Protein AF-A0A6A3T7S4-F1 (afdb_monomer)

Secondary structure (DSSP, 8-state):
-HHHHHHHHHHHHHTTS--SS-SS-HHHHHHSS----TT---TT-EEEEEPPGGGPPTT--SEEEEEEEEEETTTTEEEEEETTT--EEEES-EEE-PPPP----

Foldseek 3Di:
DLVVLVVVQVVVVQQQDDDPVDPDGVCCVVVVDHDDCVPDDDAQFKWWFADDPVPDDPPDDRTFIWTWRHADPPDQWTFTQGPPPRDTDTGNDIDTDDDDPPPDD

InterPro domains:
  IPR036397 Ribonuclease H superfamily [G3DSA:3.30.420.10] (1-46)
  IPR039537 Retrotransposon Ty1/copia-like [PTHR42648] (2-85)
  IPR057670 Retroviral polymerase, SH3-like domain [PF25597] (47-95)

Radius of gyration: 16.34 Å; Cα contacts (8 Å, |Δi|>4): 151; chains: 1; bounding box: 36×41×53 Å

Structure (mmCIF, N/CA/C/O backbone):
data_AF-A0A6A3T7S4-F1
#
_entry.id   AF-A0A6A3T7S4-F1
#
loop_
_atom_site.group_PDB
_atom_site.id
_atom_site.type_symbol
_atom_site.label_atom_id
_atom_site.label_alt_id
_atom_site.label_comp_id
_atom_site.label_asym_id
_atom_site.label_entity_id
_atom_site.label_seq_id
_atom_site.pdbx_PDB_ins_code
_atom_site.Cartn_x
_atom_site.Cartn_y
_atom_site.Cartn_z
_atom_site.occupancy
_atom_site.B_iso_or_equiv
_atom_site.auth_seq_id
_atom_site.auth_comp_id
_atom_site.auth_asym_id
_atom_site.auth_atom_id
_atom_site.pdbx_PDB_model_num
ATOM 1 N N . MET A 1 1 ? -12.054 11.407 -1.752 1.00 66.94 1 MET A N 1
ATOM 2 C CA . MET A 1 1 ? -12.415 10.865 -3.083 1.00 66.94 1 MET A CA 1
ATOM 3 C C . MET A 1 1 ? -11.658 9.564 -3.314 1.00 66.94 1 MET A C 1
ATOM 5 O O . MET A 1 1 ? -10.454 9.555 -3.113 1.00 66.94 1 MET A O 1
ATOM 9 N N . TRP A 1 2 ? -12.331 8.474 -3.692 1.00 81.69 2 TRP A N 1
ATOM 10 C CA . TRP A 1 2 ? -11.682 7.161 -3.875 1.00 81.69 2 TRP A CA 1
ATOM 11 C C . TRP A 1 2 ? -10.875 7.049 -5.174 1.00 81.69 2 TRP A C 1
ATOM 13 O O . TRP A 1 2 ? -9.911 6.295 -5.233 1.00 81.69 2 TRP A O 1
ATOM 23 N N . TRP A 1 3 ? -11.239 7.831 -6.191 1.00 89.44 3 TRP A N 1
ATOM 24 C CA . TRP A 1 3 ? -10.578 7.828 -7.495 1.00 89.44 3 TRP A CA 1
ATOM 25 C C . TRP A 1 3 ? -9.105 8.225 -7.428 1.00 89.44 3 TRP A C 1
ATOM 27 O O . TRP A 1 3 ? -8.273 7.535 -8.001 1.00 89.44 3 TRP A O 1
ATOM 37 N N . ALA A 1 4 ? -8.766 9.275 -6.675 1.00 90.69 4 ALA A N 1
ATOM 38 C CA . ALA A 1 4 ? -7.376 9.697 -6.509 1.00 90.69 4 ALA A CA 1
ATOM 39 C C . ALA A 1 4 ? -6.504 8.581 -5.900 1.00 90.69 4 ALA A C 1
ATOM 41 O O . ALA A 1 4 ? -5.415 8.302 -6.389 1.00 90.69 4 ALA A O 1
ATOM 42 N N . GLU A 1 5 ? -7.014 7.882 -4.882 1.00 90.88 5 GLU A N 1
ATOM 43 C CA . GLU A 1 5 ? -6.313 6.748 -4.263 1.00 90.88 5 GLU A CA 1
ATOM 44 C C . GLU A 1 5 ? -6.183 5.565 -5.237 1.00 90.88 5 GLU A C 1
ATOM 46 O O . GLU A 1 5 ? -5.128 4.937 -5.306 1.00 90.88 5 GLU A O 1
ATOM 51 N N . ALA A 1 6 ? -7.215 5.294 -6.045 1.00 91.81 6 ALA A N 1
ATOM 52 C CA . ALA A 1 6 ? -7.179 4.243 -7.063 1.00 91.81 6 ALA A CA 1
ATOM 53 C C . ALA A 1 6 ? -6.135 4.525 -8.155 1.00 91.81 6 ALA A C 1
ATOM 55 O O . ALA A 1 6 ? -5.381 3.624 -8.534 1.00 91.81 6 ALA A O 1
ATOM 56 N N . VAL A 1 7 ? -6.057 5.771 -8.637 1.00 93.62 7 VAL A N 1
ATOM 57 C CA . VAL A 1 7 ? -5.052 6.193 -9.626 1.00 93.62 7 VAL A CA 1
ATOM 58 C C . VAL A 1 7 ? -3.650 6.076 -9.034 1.00 93.62 7 VAL A C 1
ATOM 60 O O . VAL A 1 7 ? -2.781 5.471 -9.659 1.00 93.62 7 VAL A O 1
ATOM 63 N N . ASN A 1 8 ? -3.441 6.550 -7.803 1.00 91.88 8 ASN A N 1
ATOM 64 C CA . ASN A 1 8 ? -2.147 6.451 -7.124 1.00 91.88 8 ASN A CA 1
ATOM 65 C C . ASN A 1 8 ? -1.715 4.994 -6.912 1.00 91.88 8 ASN A C 1
ATOM 67 O O . ASN A 1 8 ? -0.572 4.637 -7.201 1.00 91.88 8 ASN A O 1
ATOM 71 N N . ALA A 1 9 ? -2.624 4.124 -6.462 1.00 92.12 9 ALA A N 1
ATOM 72 C CA . ALA A 1 9 ? -2.342 2.699 -6.313 1.00 92.12 9 ALA A CA 1
ATOM 73 C C . ALA A 1 9 ? -1.995 2.046 -7.661 1.00 92.12 9 ALA A C 1
ATOM 75 O O . ALA A 1 9 ? -1.048 1.264 -7.736 1.00 92.12 9 ALA A O 1
ATOM 76 N N . SER A 1 10 ? -2.713 2.399 -8.730 1.00 92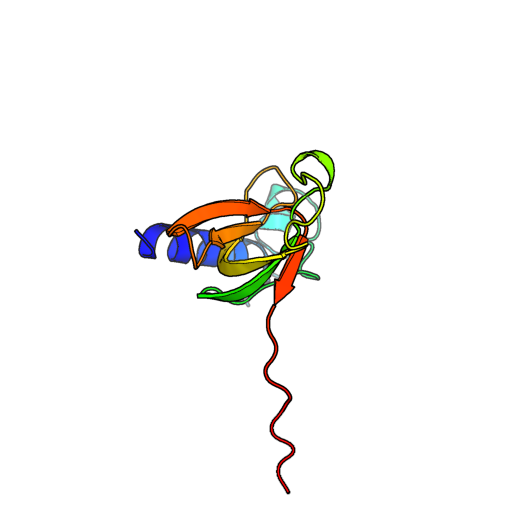.69 10 SER A N 1
ATOM 77 C CA . SER A 1 10 ? -2.454 1.885 -10.080 1.00 92.69 10 SER A CA 1
ATOM 78 C C . SER A 1 10 ? -1.086 2.328 -10.596 1.00 92.69 10 SER A C 1
ATOM 80 O O . SER A 1 10 ? -0.298 1.490 -11.031 1.00 92.69 10 SER A O 1
ATOM 82 N N . ALA A 1 11 ? -0.755 3.616 -10.471 1.00 92.38 11 ALA A N 1
ATOM 83 C CA . ALA A 1 11 ? 0.550 4.154 -10.848 1.00 92.38 11 ALA A CA 1
ATOM 84 C C . ALA A 1 11 ? 1.687 3.484 -10.059 1.00 92.38 11 ALA A C 1
ATOM 86 O O . ALA A 1 11 ? 2.698 3.077 -10.635 1.00 92.38 11 ALA A O 1
ATOM 87 N N . TRP A 1 12 ? 1.501 3.287 -8.748 1.00 91.06 12 TRP A N 1
ATOM 88 C CA . TRP A 1 12 ? 2.474 2.599 -7.898 1.00 91.06 12 TRP A CA 1
ATOM 89 C C . TRP A 1 12 ? 2.775 1.177 -8.389 1.00 91.06 12 TRP A C 1
ATOM 91 O O . TRP A 1 12 ? 3.938 0.759 -8.362 1.00 91.06 12 TRP A O 1
ATOM 101 N N . ILE A 1 13 ? 1.738 0.455 -8.832 1.00 91.06 13 ILE A N 1
ATOM 102 C CA . ILE A 1 13 ? 1.825 -0.915 -9.351 1.00 91.06 13 ILE A CA 1
ATOM 103 C C . ILE A 1 13 ? 2.493 -0.932 -10.726 1.00 91.06 13 ILE A C 1
ATOM 105 O O . ILE A 1 13 ? 3.465 -1.663 -10.908 1.00 91.06 13 ILE A O 1
ATOM 109 N N . ILE A 1 14 ? 2.022 -0.109 -11.667 1.00 91.25 14 ILE A N 1
ATOM 110 C CA . ILE A 1 14 ? 2.552 -0.036 -13.040 1.00 91.25 14 ILE A CA 1
ATOM 111 C C . ILE A 1 14 ? 4.051 0.272 -13.027 1.00 91.25 14 ILE A C 1
ATOM 113 O O . ILE A 1 14 ? 4.822 -0.362 -13.740 1.00 91.25 14 ILE A O 1
ATOM 117 N N . ASN A 1 15 ? 4.497 1.162 -12.139 1.00 91.62 15 ASN A N 1
ATOM 118 C CA . ASN A 1 15 ? 5.913 1.505 -12.020 1.00 91.62 15 ASN A CA 1
ATOM 119 C C . ASN A 1 15 ? 6.792 0.350 -11.505 1.00 91.62 15 ASN A C 1
ATOM 121 O O . ASN A 1 15 ? 8.015 0.421 -11.617 1.00 91.62 15 ASN A O 1
ATOM 125 N N . ARG A 1 16 ? 6.209 -0.705 -10.923 1.00 90.94 16 ARG A N 1
ATOM 126 C CA . ARG A 1 16 ? 6.928 -1.802 -10.250 1.00 90.94 16 ARG A CA 1
ATOM 127 C C . ARG A 1 16 ? 6.691 -3.178 -10.867 1.00 90.94 16 ARG A C 1
ATOM 129 O O . ARG A 1 16 ? 7.207 -4.158 -10.333 1.00 90.94 16 ARG A O 1
ATOM 136 N N . ILE A 1 17 ? 5.937 -3.264 -11.957 1.00 89.75 17 ILE A N 1
ATOM 137 C CA . ILE A 1 17 ? 5.755 -4.487 -12.744 1.00 89.75 17 ILE A CA 1
ATOM 138 C C . ILE A 1 17 ? 6.535 -4.321 -14.057 1.00 89.75 17 ILE A C 1
ATOM 140 O O . ILE A 1 17 ? 6.568 -3.217 -14.604 1.00 89.75 17 ILE A O 1
ATOM 144 N N . PRO A 1 18 ? 7.219 -5.367 -14.554 1.00 84.00 18 PRO A N 1
ATOM 145 C CA . PRO A 1 18 ? 7.888 -5.298 -15.849 1.00 84.00 18 PRO A CA 1
ATOM 146 C C . PRO A 1 18 ? 6.849 -5.194 -16.968 1.00 84.00 18 PRO A C 1
ATOM 148 O O . PRO A 1 18 ? 5.772 -5.785 -16.885 1.00 84.00 18 PRO A O 1
ATOM 151 N N . ASN A 1 19 ? 7.168 -4.440 -18.016 1.00 81.31 19 ASN A N 1
ATOM 152 C CA . ASN A 1 19 ? 6.334 -4.389 -19.213 1.00 81.31 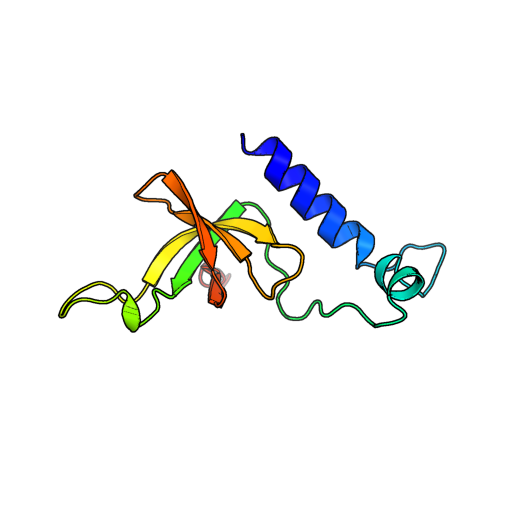19 ASN A CA 1
ATOM 153 C C . ASN A 1 19 ? 6.865 -5.382 -20.262 1.00 81.31 19 ASN A C 1
ATOM 155 O O . ASN A 1 19 ? 7.919 -5.991 -20.094 1.00 81.31 19 ASN A O 1
ATOM 159 N N . THR A 1 20 ? 6.124 -5.563 -21.352 1.00 79.81 20 THR A N 1
ATOM 160 C CA . THR A 1 20 ? 6.493 -6.494 -22.432 1.00 79.81 20 THR A CA 1
ATOM 161 C C . THR A 1 20 ? 7.729 -6.061 -23.223 1.00 79.81 20 THR A C 1
ATOM 163 O O . THR A 1 20 ? 8.315 -6.877 -23.925 1.00 79.81 20 THR A O 1
ATOM 166 N N . VAL A 1 21 ? 8.129 -4.793 -23.114 1.00 80.81 21 VAL A N 1
ATOM 167 C CA . VAL A 1 21 ? 9.223 -4.187 -23.884 1.00 80.81 21 VAL A CA 1
ATOM 168 C C . VAL A 1 21 ? 10.558 -4.296 -23.139 1.00 80.81 21 VAL A C 1
ATOM 170 O O . VAL A 1 21 ? 11.607 -4.422 -23.767 1.00 80.81 21 VAL A O 1
ATOM 173 N N . THR A 1 22 ? 10.550 -4.267 -21.804 1.00 77.56 22 THR A N 1
ATOM 174 C CA . THR A 1 22 ? 11.761 -4.248 -20.979 1.00 77.56 22 THR A CA 1
ATOM 175 C C . THR A 1 22 ? 11.683 -5.225 -19.811 1.00 77.56 22 THR A C 1
ATOM 177 O O . THR A 1 22 ? 10.743 -5.219 -19.022 1.00 77.56 22 THR A O 1
ATOM 180 N N . VAL A 1 23 ? 12.758 -5.998 -19.616 1.00 82.50 23 VAL A N 1
ATOM 181 C CA . VAL A 1 23 ? 12.906 -6.909 -18.463 1.00 82.50 23 VAL A CA 1
ATOM 182 C C . VAL A 1 23 ? 12.986 -6.141 -17.134 1.00 82.50 23 VAL A C 1
ATOM 184 O O . VAL A 1 23 ? 12.611 -6.670 -16.090 1.00 82.50 23 VAL A O 1
ATOM 187 N N . LYS A 1 24 ? 13.464 -4.887 -17.165 1.00 88.19 24 LYS A N 1
ATOM 188 C CA . LYS A 1 24 ? 13.536 -4.001 -15.995 1.00 88.19 24 LYS A CA 1
ATOM 189 C C . LYS A 1 24 ? 12.249 -3.197 -15.828 1.00 88.19 24 LYS A C 1
ATOM 191 O O . LYS A 1 24 ? 11.668 -2.725 -16.803 1.00 88.19 24 LYS A O 1
ATOM 196 N N . THR A 1 25 ? 11.843 -2.998 -14.581 1.00 91.44 25 THR A N 1
ATOM 197 C CA . THR A 1 25 ? 10.716 -2.131 -14.204 1.00 91.44 25 THR A CA 1
ATOM 198 C C . THR A 1 25 ? 11.117 -0.650 -14.246 1.00 91.44 25 THR A C 1
ATOM 200 O O . THR A 1 25 ? 12.285 -0.337 -14.000 1.00 91.44 25 THR A O 1
ATOM 203 N N . PRO A 1 26 ? 10.183 0.294 -14.476 1.00 91.81 26 PRO A N 1
ATOM 204 C CA . PRO A 1 26 ? 10.475 1.726 -14.352 1.00 91.81 26 PRO A CA 1
ATOM 205 C C . PRO A 1 26 ? 11.121 2.089 -13.005 1.00 91.81 26 PRO A C 1
ATOM 207 O O . PRO A 1 26 ? 12.081 2.853 -12.953 1.00 91.81 26 PRO A O 1
ATOM 210 N N . TYR A 1 27 ? 10.662 1.466 -11.916 1.00 90.25 27 TYR A N 1
ATOM 211 C CA . TYR A 1 27 ? 11.253 1.607 -10.587 1.00 90.25 27 TYR A CA 1
ATOM 212 C C . TYR A 1 27 ? 12.720 1.148 -10.536 1.00 90.25 27 TYR A C 1
ATOM 214 O O . TYR A 1 27 ? 13.556 1.835 -9.954 1.00 90.25 27 TYR A O 1
ATOM 222 N N . GLU A 1 28 ? 13.063 0.020 -11.160 1.00 92.00 28 GLU A N 1
ATOM 223 C CA . GLU A 1 28 ? 14.456 -0.441 -11.256 1.00 92.00 28 GLU A CA 1
ATOM 224 C C . GLU A 1 28 ? 15.329 0.506 -12.066 1.00 92.00 28 GLU A C 1
ATOM 226 O O . GLU A 1 28 ? 16.488 0.698 -11.715 1.00 92.00 28 GLU A O 1
ATOM 231 N N . ILE A 1 29 ? 14.794 1.097 -13.132 1.00 90.38 29 ILE A N 1
ATOM 232 C CA . ILE A 1 29 ? 15.541 2.033 -13.977 1.00 90.38 29 ILE A CA 1
ATOM 233 C C . ILE A 1 29 ? 15.855 3.317 -13.199 1.00 90.38 29 ILE A C 1
ATOM 235 O O . ILE A 1 29 ? 16.989 3.791 -13.228 1.00 90.38 29 ILE A O 1
ATOM 239 N N . VAL A 1 30 ? 14.879 3.851 -12.462 1.00 91.25 30 VAL A N 1
ATOM 240 C CA . VAL A 1 30 ? 15.033 5.111 -11.717 1.00 91.25 30 VAL A CA 1
ATOM 241 C C . VAL A 1 30 ? 15.857 4.925 -10.443 1.00 91.25 30 VAL A C 1
ATOM 243 O O . VAL A 1 30 ? 16.769 5.700 -10.175 1.00 91.25 30 VAL A O 1
ATOM 246 N N . TYR A 1 31 ? 15.556 3.896 -9.650 1.00 89.19 31 TYR A N 1
ATOM 247 C CA . TYR A 1 31 ? 16.155 3.712 -8.324 1.00 89.19 31 TYR A CA 1
ATOM 248 C C . TYR A 1 31 ? 17.309 2.705 -8.302 1.00 89.19 31 TYR A C 1
ATOM 250 O O . TYR A 1 31 ? 17.855 2.442 -7.231 1.00 89.19 31 TYR A O 1
ATOM 258 N N . GLN A 1 32 ? 17.648 2.095 -9.446 1.00 92.19 32 GLN A N 1
ATOM 259 C CA . GLN A 1 32 ? 18.687 1.059 -9.572 1.00 92.19 32 GLN A CA 1
ATOM 260 C C . GLN A 1 32 ? 18.511 -0.100 -8.571 1.00 92.19 32 GLN A C 1
ATOM 262 O O . GLN A 1 32 ? 19.465 -0.748 -8.144 1.00 92.19 32 GLN A O 1
ATOM 267 N N . LYS A 1 33 ? 17.260 -0.372 -8.177 1.00 89.38 33 LYS A N 1
ATOM 268 C CA . LYS A 1 33 ? 16.893 -1.343 -7.142 1.00 89.38 33 LYS A CA 1
ATOM 269 C C . LYS A 1 33 ? 15.631 -2.099 -7.533 1.00 89.38 33 LYS A C 1
ATOM 271 O O . LYS A 1 33 ? 14.647 -1.493 -7.945 1.00 89.38 33 LYS A O 1
ATOM 276 N N . LYS A 1 34 ? 15.623 -3.416 -7.307 1.00 88.06 34 LYS A N 1
ATOM 277 C CA . LYS A 1 34 ? 14.438 -4.253 -7.543 1.00 88.06 34 LYS A CA 1
ATOM 278 C C . LYS A 1 34 ? 13.271 -3.855 -6.628 1.00 88.06 34 LYS A C 1
ATOM 280 O O . LYS A 1 34 ? 13.4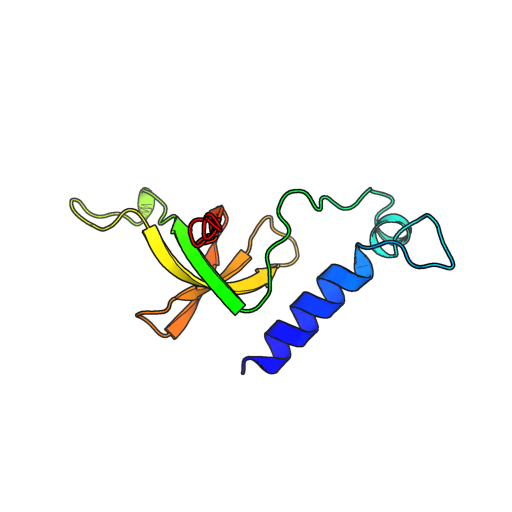81 -3.739 -5.412 1.00 88.06 34 LYS A O 1
ATOM 285 N N . PRO A 1 35 ? 12.042 -3.676 -7.148 1.00 88.06 35 PRO A N 1
ATOM 286 C CA . PRO A 1 35 ? 10.890 -3.387 -6.311 1.00 88.06 35 PRO A CA 1
ATOM 287 C C . PRO A 1 35 ? 10.557 -4.585 -5.417 1.00 88.06 35 PRO A C 1
ATOM 289 O O . PRO A 1 35 ? 10.621 -5.746 -5.822 1.00 88.06 35 PRO A O 1
ATOM 292 N N . GLN A 1 36 ? 10.152 -4.313 -4.177 1.00 84.50 36 GLN A N 1
ATOM 293 C CA . GLN A 1 36 ? 9.678 -5.355 -3.270 1.00 84.50 36 GLN A CA 1
ATOM 294 C C . GLN A 1 36 ? 8.160 -5.531 -3.414 1.00 84.50 36 GLN A C 1
ATOM 296 O O . GLN A 1 36 ? 7.387 -4.765 -2.845 1.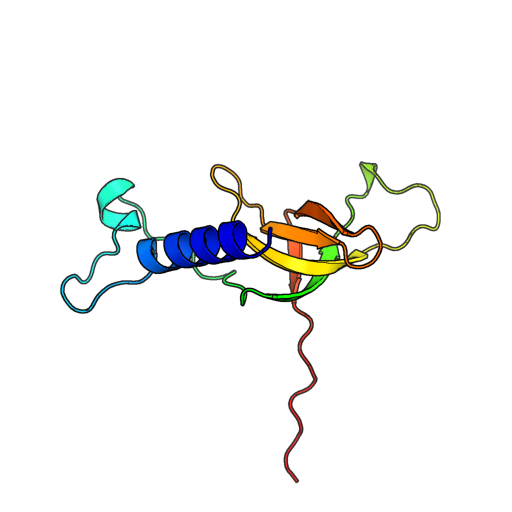00 84.50 36 GLN A O 1
ATOM 301 N N . LEU A 1 37 ? 7.733 -6.587 -4.111 1.00 85.62 37 LEU A N 1
ATOM 302 C CA . LEU A 1 37 ? 6.310 -6.887 -4.343 1.00 85.62 37 LEU A CA 1
ATOM 303 C C . LEU A 1 37 ? 5.697 -7.901 -3.359 1.00 85.62 37 LEU A C 1
ATOM 305 O O . LEU A 1 37 ? 4.502 -8.172 -3.422 1.00 85.62 37 LEU A O 1
ATOM 309 N N . LYS A 1 38 ? 6.475 -8.436 -2.401 1.00 84.56 38 LYS A N 1
ATOM 310 C CA . LYS A 1 38 ? 6.018 -9.476 -1.447 1.00 84.56 38 LYS A CA 1
ATOM 311 C C . LYS A 1 38 ? 4.737 -9.111 -0.685 1.00 84.56 38 LYS A C 1
ATOM 313 O O . LYS A 1 38 ? 3.999 -9.994 -0.266 1.00 84.56 38 LYS A O 1
ATOM 318 N N . ASN A 1 39 ? 4.481 -7.818 -0.488 1.00 82.25 39 ASN A N 1
ATOM 319 C CA . ASN A 1 39 ? 3.328 -7.330 0.260 1.00 82.25 39 ASN A CA 1
ATOM 320 C C . ASN A 1 39 ? 2.307 -6.586 -0.610 1.00 82.25 39 ASN A C 1
ATOM 322 O O . ASN A 1 39 ? 1.616 -5.698 -0.108 1.00 82.25 39 ASN A O 1
ATOM 326 N N . LEU A 1 40 ? 2.192 -6.942 -1.891 1.00 88.31 40 LEU A N 1
ATOM 327 C CA . LEU A 1 40 ? 1.138 -6.417 -2.753 1.00 88.31 40 LEU A CA 1
ATOM 328 C C . LEU A 1 40 ? -0.253 -6.719 -2.154 1.00 88.31 40 LEU A C 1
ATOM 330 O O . LEU A 1 40 ? -0.473 -7.778 -1.555 1.00 88.31 40 LEU A O 1
ATOM 334 N N . LYS A 1 41 ? -1.179 -5.765 -2.267 1.00 89.56 41 LYS A N 1
ATOM 335 C CA . LYS A 1 41 ? -2.549 -5.831 -1.748 1.00 89.56 41 LYS A CA 1
ATOM 336 C C . LYS A 1 41 ? -3.492 -5.328 -2.833 1.00 89.56 41 LYS A C 1
ATOM 338 O O . LYS A 1 41 ? -3.142 -4.442 -3.602 1.00 89.56 41 LYS A O 1
ATOM 343 N N . VAL A 1 42 ? -4.687 -5.902 -2.874 1.00 90.31 42 VAL A N 1
ATOM 344 C CA . VAL A 1 42 ? -5.714 -5.536 -3.850 1.00 90.31 42 VAL A CA 1
ATOM 345 C C . VAL A 1 42 ? -6.414 -4.261 -3.384 1.00 90.31 42 VAL A C 1
ATOM 347 O O . VAL A 1 42 ? -6.869 -4.197 -2.238 1.00 90.31 42 VAL A O 1
ATOM 350 N N . PHE A 1 43 ? -6.492 -3.254 -4.258 1.00 91.94 43 PHE A N 1
ATOM 351 C CA . PHE A 1 43 ? -7.245 -2.020 -4.013 1.00 91.94 43 PHE A CA 1
ATOM 352 C C . PHE A 1 43 ? -8.689 -2.335 -3.601 1.00 91.94 43 PHE A C 1
ATOM 354 O O . PHE A 1 43 ? -9.331 -3.216 -4.167 1.00 91.94 43 PHE A O 1
ATOM 361 N N . GLY A 1 44 ? -9.197 -1.655 -2.574 1.00 91.94 44 GLY A N 1
ATOM 362 C CA . GLY A 1 44 ? -10.552 -1.864 -2.065 1.00 91.94 44 GLY A CA 1
ATOM 363 C C . GLY A 1 44 ? -10.750 -3.131 -1.223 1.00 91.94 44 GLY A C 1
ATOM 364 O O . GLY A 1 44 ? -11.841 -3.328 -0.683 1.00 91.94 44 GLY A O 1
ATOM 365 N N . ALA A 1 45 ? -9.728 -3.974 -1.046 1.00 92.81 45 ALA A N 1
ATOM 366 C CA . ALA A 1 45 ? -9.859 -5.169 -0.222 1.00 92.81 45 ALA A CA 1
ATOM 367 C C . ALA A 1 45 ? -10.070 -4.830 1.259 1.00 92.81 45 ALA A C 1
ATOM 369 O O . ALA A 1 45 ? -9.473 -3.895 1.800 1.00 92.81 45 ALA A O 1
ATOM 370 N N . LEU A 1 46 ? -10.902 -5.631 1.925 1.00 93.88 46 LEU A N 1
ATOM 371 C CA . LEU A 1 46 ? -11.116 -5.538 3.364 1.00 93.88 46 LEU A CA 1
ATOM 372 C C . LEU A 1 46 ? -9.987 -6.223 4.136 1.00 93.88 46 LEU A C 1
ATOM 374 O O . LEU A 1 46 ? -9.380 -7.189 3.670 1.00 93.88 46 LEU A O 1
ATOM 378 N N . GLY A 1 47 ? -9.714 -5.743 5.343 1.00 92.75 47 GLY A N 1
ATOM 379 C CA . GLY A 1 47 ? -8.726 -6.352 6.223 1.00 92.75 47 GLY A CA 1
ATOM 380 C C . GLY A 1 47 ? -8.718 -5.771 7.627 1.00 92.75 47 GLY A C 1
ATOM 381 O O . GLY A 1 47 ? -9.593 -4.993 8.003 1.00 92.75 47 GLY A O 1
ATOM 382 N N . TYR A 1 48 ? -7.698 -6.156 8.389 1.00 91.94 48 TYR A N 1
ATOM 383 C CA . TYR A 1 48 ? -7.447 -5.705 9.752 1.00 91.94 48 TYR A CA 1
ATOM 384 C C . TYR A 1 48 ? -6.081 -5.026 9.878 1.00 91.94 48 TYR A C 1
ATOM 386 O O . TYR A 1 48 ? -5.048 -5.596 9.507 1.00 91.94 48 TYR A O 1
ATOM 394 N N . GLY A 1 49 ? -6.084 -3.787 10.363 1.00 89.12 49 GLY A N 1
ATOM 395 C CA . GLY A 1 49 ? -4.900 -2.954 10.542 1.00 89.12 49 GLY A CA 1
ATOM 396 C C . GLY A 1 49 ? -4.464 -2.997 11.998 1.00 89.12 49 GLY A C 1
ATOM 397 O O . GLY A 1 49 ? -5.306 -2.901 12.891 1.00 89.12 49 GLY A O 1
ATOM 398 N N . HIS A 1 50 ? -3.166 -3.159 12.247 1.00 87.06 50 HIS A N 1
ATOM 399 C CA . HIS A 1 50 ? -2.647 -3.222 13.613 1.00 87.06 50 HIS A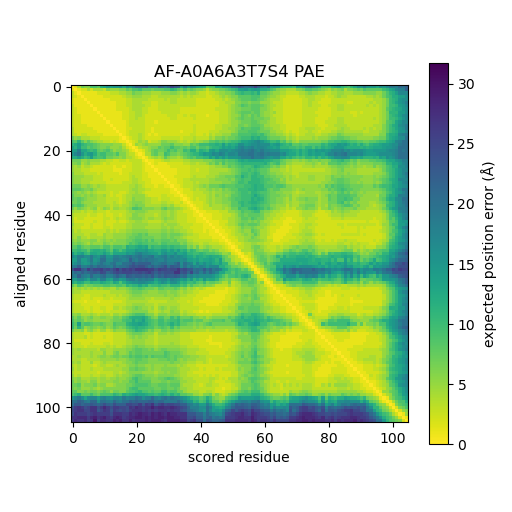 CA 1
ATOM 400 C C . HIS A 1 50 ? -2.674 -1.843 14.287 1.00 87.06 50 HIS A C 1
ATOM 402 O O . HIS A 1 50 ? -2.204 -0.861 13.709 1.00 87.06 50 HIS A O 1
ATOM 408 N N . ILE A 1 51 ? -3.172 -1.780 15.525 1.00 82.31 51 ILE A N 1
ATOM 409 C CA . ILE A 1 51 ? -3.093 -0.581 16.374 1.00 82.31 51 ILE A CA 1
ATOM 410 C C . ILE A 1 51 ? -1.821 -0.691 17.228 1.00 82.31 51 ILE A C 1
ATOM 412 O O . ILE A 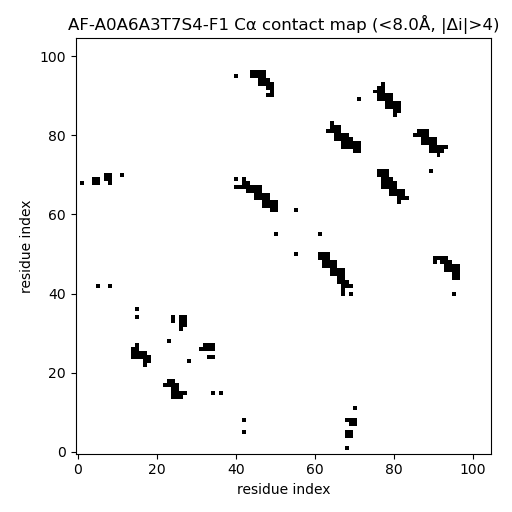1 51 ? -1.743 -1.650 18.000 1.00 82.31 51 ILE A O 1
ATOM 416 N N . PRO A 1 52 ? -0.838 0.227 17.101 1.00 78.75 52 PRO A N 1
ATOM 417 C CA . PRO A 1 52 ? 0.386 0.211 17.907 1.00 78.75 52 PRO A CA 1
ATOM 418 C C . PRO A 1 52 ? 0.101 0.255 19.409 1.00 78.75 52 PRO A C 1
ATOM 420 O O . PRO A 1 52 ? -0.831 0.941 19.830 1.00 78.75 52 PRO A O 1
ATOM 423 N N . ASP A 1 53 ? 0.926 -0.430 20.203 1.00 72.81 53 ASP A N 1
ATOM 424 C CA . ASP A 1 53 ? 0.743 -0.547 21.656 1.00 72.81 53 ASP A CA 1
ATOM 425 C C . ASP A 1 53 ? 0.784 0.803 22.377 1.00 72.81 53 ASP A C 1
ATOM 427 O O . ASP A 1 53 ? -0.000 1.025 23.290 1.00 72.81 53 ASP A O 1
ATOM 431 N N . GLU A 1 54 ? 1.585 1.752 21.892 1.00 71.75 54 GLU A N 1
ATOM 432 C CA . GLU A 1 54 ? 1.662 3.128 22.413 1.00 71.75 54 GLU A CA 1
ATOM 433 C C . GLU A 1 54 ? 0.315 3.869 22.375 1.00 71.75 54 GLU A C 1
ATOM 435 O O . GLU A 1 54 ? 0.050 4.747 23.192 1.00 71.75 54 GLU A O 1
ATOM 440 N N . LYS A 1 55 ? -0.558 3.515 21.422 1.00 66.81 55 LYS A N 1
ATOM 441 C CA . LYS A 1 55 ? -1.902 4.095 21.287 1.00 66.81 55 LYS A CA 1
ATOM 442 C C . LYS A 1 55 ? -2.973 3.261 21.994 1.00 66.81 55 LYS A C 1
ATOM 444 O O . LYS A 1 55 ? -4.146 3.638 21.964 1.00 66.81 55 LYS A O 1
ATOM 449 N N . ARG A 1 56 ? -2.605 2.134 22.616 1.00 67.62 56 ARG A N 1
ATOM 450 C CA . ARG A 1 56 ? -3.528 1.289 23.381 1.00 67.62 56 ARG A CA 1
ATOM 451 C C . ARG A 1 56 ? -3.613 1.796 24.817 1.00 67.62 56 ARG A C 1
ATOM 453 O O . ARG A 1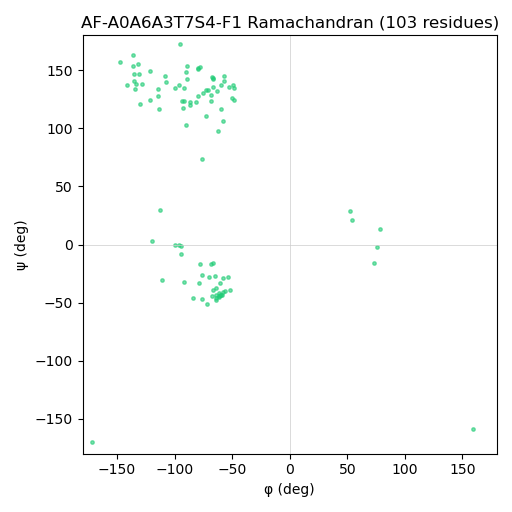 56 ? -2.632 1.818 25.548 1.00 67.62 56 ARG A O 1
ATOM 460 N N . ARG A 1 57 ? -4.827 2.129 25.252 1.00 61.31 57 ARG A N 1
ATOM 461 C CA . ARG A 1 57 ? -5.188 2.121 26.678 1.00 61.31 57 ARG A CA 1
ATOM 462 C C . ARG A 1 57 ? -5.712 0.720 27.027 1.00 61.31 57 ARG A C 1
ATOM 464 O O . ARG A 1 57 ? -6.162 0.000 26.131 1.00 61.31 57 ARG A O 1
ATOM 471 N N . LYS A 1 58 ? -5.594 0.295 28.294 1.00 59.69 58 LYS A N 1
ATOM 472 C CA . LYS A 1 58 ? -6.002 -1.055 28.745 1.00 59.69 58 LYS A CA 1
ATOM 473 C C . LYS A 1 58 ? -7.416 -1.395 28.228 1.00 59.69 58 LYS A C 1
ATOM 475 O O . LYS A 1 58 ? -8.309 -0.564 28.334 1.00 59.69 58 LYS A O 1
ATOM 480 N N . LEU A 1 59 ? -7.585 -2.619 27.706 1.00 65.12 59 LEU A N 1
ATOM 481 C CA . LEU A 1 59 ? -8.838 -3.229 27.205 1.00 65.12 59 LEU A CA 1
ATOM 482 C C . LEU A 1 59 ? -9.348 -2.812 25.803 1.00 65.12 59 LEU A C 1
ATOM 484 O O . LEU A 1 59 ? -10.467 -3.165 25.444 1.00 65.12 59 LEU A O 1
ATOM 488 N N . ILE A 1 60 ? -8.548 -2.145 24.961 1.00 66.44 60 ILE A N 1
ATOM 489 C CA . ILE A 1 60 ? -8.964 -1.788 23.585 1.00 66.44 60 ILE A CA 1
ATOM 490 C C . ILE A 1 60 ? -8.593 -2.881 22.560 1.00 66.44 60 ILE A C 1
ATOM 492 O O . ILE A 1 60 ? -7.580 -3.573 22.691 1.00 66.44 60 ILE A O 1
ATOM 496 N N . ALA A 1 61 ? -9.413 -3.013 21.510 1.00 72.38 61 ALA A N 1
ATOM 497 C CA . ALA A 1 61 ? -9.185 -3.898 20.369 1.00 72.38 61 ALA A CA 1
ATOM 498 C C . ALA A 1 61 ? -7.766 -3.756 19.776 1.00 72.38 61 ALA A C 1
ATOM 500 O O . ALA A 1 61 ? -7.250 -2.657 19.579 1.00 72.38 61 ALA A O 1
ATOM 501 N N . LYS A 1 62 ? -7.132 -4.889 19.447 1.00 80.44 62 LYS A N 1
ATOM 502 C CA . LYS A 1 62 ? -5.750 -4.936 18.922 1.00 80.44 62 LYS A CA 1
ATOM 503 C C . LYS A 1 62 ? -5.641 -4.557 17.437 1.00 80.44 62 LYS A C 1
ATOM 505 O O . LYS A 1 62 ? -4.549 -4.262 16.942 1.00 80.44 62 LYS A O 1
ATOM 510 N N . ALA A 1 63 ? -6.762 -4.571 16.724 1.00 85.06 63 ALA A N 1
ATOM 511 C CA . ALA A 1 63 ? -6.841 -4.271 15.306 1.00 85.06 63 ALA A CA 1
ATOM 512 C C . ALA A 1 63 ? -8.175 -3.604 14.960 1.00 85.06 63 ALA A C 1
ATOM 514 O O . ALA A 1 63 ? -9.162 -3.798 15.665 1.00 85.06 63 ALA A O 1
ATOM 515 N N . PHE A 1 64 ? -8.205 -2.864 13.855 1.00 89.88 64 PHE A N 1
ATOM 516 C CA . PHE A 1 64 ? -9.419 -2.242 13.324 1.00 89.88 64 PHE A CA 1
ATOM 517 C C . PHE A 1 64 ? -9.708 -2.726 11.904 1.00 89.88 64 PHE A C 1
ATOM 519 O O . PHE A 1 64 ? -8.776 -3.027 11.149 1.00 89.88 64 PHE A O 1
ATOM 526 N N . LYS A 1 65 ? -10.990 -2.781 11.531 1.00 92.44 65 LYS A N 1
ATOM 527 C CA . LYS 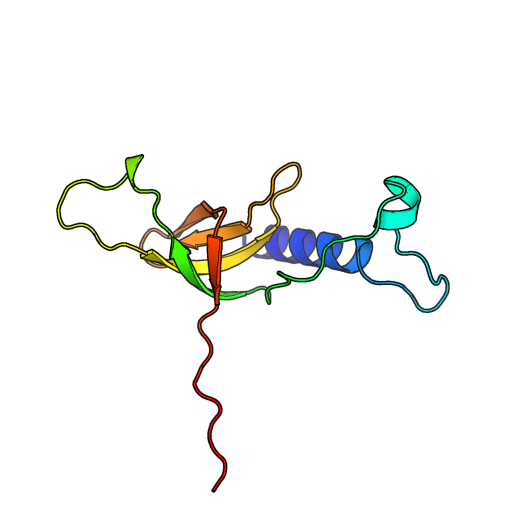A 1 65 ? -11.408 -3.104 10.162 1.00 92.44 65 LYS A CA 1
ATOM 528 C C . LYS A 1 65 ? -11.067 -1.953 9.224 1.00 92.44 65 LYS A C 1
ATOM 530 O O . LYS A 1 65 ? -11.365 -0.792 9.511 1.00 92.44 65 LYS A O 1
ATOM 535 N N . TYR A 1 66 ? -10.470 -2.277 8.086 1.00 94.12 66 TYR A N 1
ATOM 536 C CA . TYR A 1 66 ? -10.093 -1.288 7.090 1.00 94.12 66 TYR A CA 1
ATOM 537 C C . TYR A 1 66 ? -10.441 -1.723 5.668 1.00 94.12 66 TYR A C 1
ATOM 539 O O . TYR A 1 66 ? -10.632 -2.911 5.394 1.00 94.12 66 TYR A O 1
ATOM 547 N N . ARG A 1 67 ? -10.455 -0.748 4.758 1.00 94.38 67 ARG A N 1
ATOM 548 C CA . ARG A 1 67 ? -10.430 -0.951 3.311 1.00 94.38 67 ARG A CA 1
ATOM 549 C C . ARG A 1 67 ? -9.134 -0.414 2.708 1.00 94.38 67 ARG A C 1
ATOM 551 O O . ARG A 1 67 ? -8.725 0.701 3.024 1.00 94.38 67 ARG A O 1
ATOM 558 N N . PHE A 1 68 ? -8.440 -1.238 1.928 1.00 94.38 68 PHE A N 1
ATOM 559 C CA . PHE A 1 68 ? -7.144 -0.883 1.352 1.00 94.38 68 PHE A CA 1
ATOM 560 C C . PHE A 1 68 ? -7.311 0.214 0.298 1.00 94.38 68 PHE A C 1
ATOM 562 O O . PHE A 1 68 ? -8.130 0.058 -0.606 1.00 94.38 68 PHE A O 1
ATOM 569 N N . LEU A 1 69 ? -6.539 1.296 0.409 1.00 94.31 69 LEU A N 1
ATOM 570 C CA . LEU A 1 69 ? -6.563 2.407 -0.545 1.00 94.31 69 LEU A CA 1
ATOM 571 C C . LEU A 1 69 ? -5.280 2.490 -1.368 1.00 94.31 69 LEU A C 1
ATOM 573 O O . LEU A 1 69 ? -5.324 2.885 -2.522 1.00 94.31 69 LEU A O 1
ATOM 577 N N . GLY A 1 70 ? -4.140 2.080 -0.822 1.00 93.06 70 GLY A N 1
ATOM 578 C CA . GLY A 1 70 ? -2.907 2.123 -1.589 1.00 93.06 70 GLY A CA 1
ATOM 579 C C . GLY A 1 70 ? -1.665 2.110 -0.725 1.00 93.06 70 GLY A C 1
ATOM 580 O O . GLY A 1 70 ? -1.665 1.678 0.431 1.00 93.06 70 GLY A O 1
ATOM 581 N N . TYR A 1 71 ? -0.589 2.588 -1.321 1.00 91.25 71 TYR A N 1
ATOM 582 C CA . TYR A 1 71 ? 0.741 2.599 -0.740 1.00 91.25 71 TYR A CA 1
ATOM 583 C C . TYR A 1 71 ? 1.113 4.024 -0.364 1.00 91.25 71 TYR A C 1
ATOM 585 O O . TYR A 1 71 ? 0.712 4.965 -1.043 1.00 91.25 71 TYR A O 1
ATOM 593 N N . GLU A 1 72 ? 1.850 4.172 0.729 1.00 89.75 72 GLU A N 1
ATOM 594 C CA . GLU A 1 72 ? 2.435 5.457 1.093 1.00 89.75 72 GLU A CA 1
ATOM 595 C C . GLU A 1 72 ? 3.845 5.550 0.500 1.00 89.75 72 GLU A C 1
ATOM 597 O O . GLU A 1 72 ? 4.619 4.591 0.590 1.00 89.75 72 GLU A O 1
ATOM 602 N N . ASP A 1 73 ? 4.178 6.686 -0.106 1.00 79.38 73 ASP A N 1
ATOM 603 C CA . ASP A 1 73 ? 5.515 6.918 -0.648 1.00 79.38 73 ASP A CA 1
ATOM 604 C C . ASP A 1 73 ? 6.500 7.317 0.462 1.00 79.38 73 ASP A C 1
ATOM 606 O O . ASP A 1 73 ? 6.135 7.843 1.511 1.00 79.38 73 ASP A O 1
ATOM 610 N N . GLY A 1 74 ? 7.783 7.003 0.269 1.00 78.44 74 GLY A N 1
ATOM 611 C CA . GLY A 1 74 ? 8.854 7.330 1.223 1.00 78.44 74 GLY A CA 1
ATOM 612 C C . GLY A 1 74 ? 8.885 6.492 2.511 1.00 78.44 74 GLY A C 1
ATOM 613 O O . GLY A 1 74 ? 9.922 6.435 3.170 1.00 78.44 74 GLY A O 1
ATOM 614 N N . VAL A 1 75 ? 7.811 5.774 2.857 1.00 79.12 75 VAL A N 1
ATOM 615 C CA . VAL A 1 75 ? 7.752 4.904 4.044 1.00 79.12 75 VAL A CA 1
ATOM 616 C C . VAL A 1 75 ? 7.197 3.520 3.721 1.00 79.12 75 VAL A C 1
ATOM 618 O O . VAL A 1 75 ? 6.411 3.325 2.802 1.00 79.12 75 VAL A O 1
ATOM 621 N N . LYS A 1 76 ? 7.552 2.519 4.534 1.00 81.38 76 LYS A N 1
ATOM 622 C CA . LYS A 1 76 ? 6.911 1.195 4.487 1.00 81.38 76 LYS A CA 1
ATOM 623 C C . LYS A 1 76 ? 5.530 1.264 5.154 1.00 81.38 76 LYS A C 1
ATOM 625 O O . LYS A 1 76 ? 5.356 0.806 6.287 1.00 81.38 76 LYS A O 1
ATOM 630 N N . GLY A 1 77 ? 4.575 1.886 4.469 1.00 88.88 77 GLY A N 1
ATOM 631 C CA . GLY A 1 77 ? 3.224 2.135 4.960 1.00 88.88 77 GLY A CA 1
ATOM 632 C C . GLY A 1 77 ? 2.151 1.849 3.914 1.00 88.88 77 GLY A C 1
ATOM 633 O O . GLY A 1 77 ? 2.382 1.913 2.709 1.00 88.88 77 GLY A O 1
ATOM 634 N N . TYR A 1 78 ? 0.961 1.526 4.405 1.00 91.56 78 TYR A N 1
ATOM 635 C CA . TYR A 1 78 ? -0.243 1.323 3.613 1.00 91.56 78 TYR A CA 1
ATOM 636 C C . TYR A 1 78 ? -1.254 2.402 3.962 1.00 91.56 78 TYR A C 1
ATOM 638 O O . TYR A 1 78 ? -1.525 2.631 5.146 1.00 91.56 78 TYR A O 1
ATOM 646 N N . ARG A 1 79 ? -1.852 3.004 2.940 1.00 93.31 79 ARG A N 1
ATOM 647 C CA . ARG A 1 79 ? -3.005 3.886 3.086 1.00 93.31 79 ARG A CA 1
ATOM 648 C C . ARG A 1 79 ? -4.251 3.024 3.197 1.00 93.31 79 ARG A C 1
ATOM 650 O O . ARG A 1 79 ? -4.535 2.187 2.333 1.00 93.31 79 ARG A O 1
ATOM 657 N N . VAL A 1 80 ? -4.979 3.190 4.293 1.00 94.38 80 VAL A N 1
ATOM 658 C CA . VAL A 1 80 ? -6.178 2.409 4.587 1.00 94.38 80 VAL A CA 1
ATOM 659 C C . VAL A 1 80 ? -7.302 3.304 5.083 1.00 94.38 80 VAL A C 1
ATOM 661 O O . VAL A 1 80 ? -7.077 4.214 5.875 1.00 94.38 80 VAL A O 1
ATOM 664 N N . LEU A 1 81 ? -8.526 3.026 4.651 1.00 94.19 81 LEU A N 1
ATOM 665 C CA . LEU A 1 81 ? -9.730 3.647 5.191 1.00 94.19 81 LEU A CA 1
ATOM 666 C C . LEU A 1 81 ? -10.199 2.840 6.398 1.00 94.19 81 LEU A C 1
ATOM 668 O O . LEU A 1 81 ? -10.500 1.657 6.251 1.00 94.19 81 LEU A O 1
ATOM 672 N N . ASN A 1 82 ? -10.278 3.447 7.578 1.00 92.75 82 ASN A N 1
ATOM 673 C CA . ASN A 1 82 ? -10.944 2.822 8.716 1.00 92.75 82 ASN A CA 1
ATOM 674 C C . ASN A 1 82 ? -12.455 2.745 8.431 1.00 92.75 82 ASN A C 1
ATOM 676 O O . ASN A 1 82 ? -13.073 3.766 8.142 1.00 92.75 82 ASN A O 1
ATOM 680 N N . VAL A 1 83 ? -13.033 1.542 8.488 1.00 91.62 83 VAL A N 1
ATOM 681 C CA . VAL A 1 83 ? -14.442 1.309 8.113 1.00 91.62 83 VAL A CA 1
ATOM 682 C C . VAL A 1 83 ? -15.418 1.916 9.126 1.00 91.62 83 VAL A C 1
ATOM 684 O O . VAL A 1 83 ? -16.521 2.287 8.752 1.00 91.62 83 VAL A O 1
ATOM 687 N N . GLU A 1 84 ? -15.015 2.044 10.389 1.00 89.94 84 GLU A N 1
ATOM 688 C CA . GLU A 1 84 ? -15.858 2.584 11.461 1.00 89.94 84 GLU A CA 1
ATOM 689 C C . GLU A 1 84 ? -15.818 4.113 11.482 1.00 89.94 84 GLU A C 1
ATOM 691 O O . GLU A 1 84 ? -16.851 4.765 11.565 1.00 89.94 84 GLU A O 1
ATOM 696 N N . THR A 1 85 ? -14.623 4.702 11.376 1.00 91.56 85 THR A N 1
ATOM 697 C CA . THR A 1 85 ? -14.455 6.158 11.501 1.00 91.56 85 THR A CA 1
ATOM 698 C C . THR A 1 85 ? -14.462 6.893 10.165 1.00 91.56 85 THR A C 1
ATOM 700 O O . THR A 1 85 ? -14.412 8.119 10.151 1.00 91.56 85 THR A O 1
ATOM 703 N N . SER A 1 86 ? -14.453 6.172 9.040 1.00 90.56 86 SER A N 1
ATOM 704 C CA . SER A 1 86 ? -14.299 6.729 7.685 1.00 90.56 86 SER A CA 1
ATOM 705 C C . SER A 1 86 ? -13.049 7.606 7.498 1.00 90.56 86 SER A C 1
ATOM 707 O O . SER A 1 86 ? -12.966 8.402 6.567 1.00 90.56 86 SER A O 1
ATOM 709 N N . GLN A 1 87 ? -12.042 7.449 8.365 1.00 91.19 87 GLN A N 1
ATOM 710 C CA . GLN A 1 87 ? -10.787 8.199 8.293 1.00 91.19 87 GLN A CA 1
ATOM 711 C C . GLN A 1 87 ? -9.712 7.404 7.560 1.00 91.19 87 GLN A C 1
ATOM 713 O O . GLN A 1 87 ? -9.512 6.213 7.824 1.00 91.19 87 GLN A O 1
ATOM 718 N N . VAL A 1 88 ? -8.965 8.087 6.694 1.00 91.56 88 VAL A N 1
ATOM 719 C CA . VAL A 1 88 ? -7.760 7.535 6.072 1.00 91.56 88 VAL A CA 1
ATOM 720 C C . VAL A 1 88 ? -6.625 7.535 7.093 1.00 91.56 88 VAL A C 1
ATOM 722 O O . VAL A 1 88 ? -6.371 8.534 7.764 1.00 91.56 88 VAL A O 1
ATOM 725 N N . LYS A 1 89 ? -5.949 6.396 7.232 1.00 91.19 89 LYS A N 1
ATOM 726 C CA . LYS A 1 89 ? -4.810 6.201 8.130 1.00 91.19 89 LYS A CA 1
ATOM 727 C C . LYS A 1 89 ? -3.666 5.542 7.371 1.00 91.19 89 LYS A C 1
ATOM 729 O O . LYS A 1 89 ? -3.893 4.688 6.516 1.00 91.19 89 LYS A O 1
ATOM 734 N N . ILE A 1 90 ? -2.440 5.898 7.738 1.00 91.88 90 ILE A N 1
ATOM 735 C CA . ILE A 1 90 ? -1.234 5.202 7.289 1.00 91.88 90 ILE A CA 1
ATOM 736 C C . ILE A 1 90 ? -0.889 4.147 8.340 1.00 91.88 90 ILE A C 1
ATOM 738 O O . ILE A 1 90 ? -0.738 4.458 9.524 1.00 91.88 90 ILE A O 1
ATOM 742 N N . VAL A 1 91 ? -0.785 2.886 7.925 1.00 90.69 91 VAL A N 1
ATOM 743 C CA . VAL A 1 91 ? -0.509 1.750 8.816 1.00 90.69 91 VAL A CA 1
ATOM 744 C C . VAL A 1 91 ? 0.662 0.941 8.278 1.00 90.69 91 VAL A C 1
ATOM 746 O O . VAL A 1 91 ? 0.742 0.673 7.085 1.00 90.69 91 VAL A O 1
ATOM 749 N N . ARG A 1 92 ? 1.567 0.504 9.159 1.00 88.88 92 ARG A N 1
ATOM 750 C CA . ARG A 1 92 ? 2.748 -0.295 8.772 1.00 88.88 92 ARG A CA 1
ATOM 751 C C . ARG A 1 92 ? 2.433 -1.770 8.520 1.00 88.88 92 ARG A C 1
ATOM 753 O O . ARG A 1 92 ? 3.054 -2.399 7.668 1.00 88.88 92 ARG A O 1
ATOM 760 N N . THR A 1 93 ? 1.465 -2.318 9.253 1.00 87.75 93 THR A N 1
ATOM 761 C CA . THR A 1 93 ? 1.126 -3.745 9.221 1.00 87.75 93 THR A CA 1
ATOM 762 C C . THR A 1 93 ? -0.366 -3.936 9.019 1.00 87.75 93 THR A C 1
ATOM 764 O O . THR A 1 93 ? -1.180 -3.500 9.835 1.00 87.75 93 THR A O 1
ATOM 767 N N . VAL A 1 94 ? -0.713 -4.625 7.934 1.00 88.25 94 VAL A N 1
ATOM 768 C CA . VAL A 1 94 ? -2.095 -4.901 7.553 1.00 88.25 94 VAL A CA 1
ATOM 769 C C . VAL A 1 94 ? -2.259 -6.370 7.171 1.00 88.25 94 VAL A C 1
ATOM 771 O O . VAL A 1 94 ? -1.413 -6.943 6.475 1.00 88.25 94 VAL A O 1
ATOM 774 N N . LYS A 1 95 ? -3.352 -6.989 7.617 1.00 89.75 95 LYS A N 1
ATOM 775 C CA . LYS A 1 95 ? -3.727 -8.356 7.244 1.00 89.75 95 LYS A CA 1
ATOM 776 C C . LYS A 1 95 ? -5.007 -8.305 6.423 1.00 89.75 95 LYS A C 1
ATOM 778 O O . LYS A 1 95 ? -6.048 -7.892 6.920 1.00 89.75 95 LYS A O 1
ATOM 783 N N . LEU A 1 96 ? -4.913 -8.726 5.165 1.00 86.75 96 LEU A N 1
ATOM 784 C CA . LEU A 1 96 ? -6.063 -8.804 4.271 1.00 86.75 96 LEU A CA 1
ATOM 785 C C . LEU A 1 96 ? -7.020 -9.883 4.782 1.00 86.75 96 LEU A C 1
ATOM 787 O O . LEU A 1 96 ? -6.580 -10.970 5.169 1.00 86.75 96 LEU A O 1
ATOM 791 N N . TRP A 1 97 ? -8.310 -9.577 4.790 1.00 83.44 97 TRP A N 1
ATOM 792 C CA . TRP A 1 97 ? -9.339 -10.559 5.076 1.00 83.44 97 TRP A CA 1
ATOM 793 C C . TRP A 1 97 ? -9.447 -11.482 3.864 1.00 83.44 97 TRP A C 1
ATOM 795 O O . TRP A 1 97 ? -9.835 -11.053 2.780 1.00 83.44 97 TRP A O 1
ATOM 805 N N . ARG A 1 98 ? -9.029 -12.739 4.025 1.00 71.81 98 ARG A N 1
ATOM 806 C CA . ARG A 1 98 ? -9.278 -13.775 3.024 1.00 71.81 98 ARG A CA 1
ATOM 807 C C . ARG A 1 98 ? -10.587 -14.465 3.403 1.00 71.81 98 ARG A C 1
ATOM 809 O O . ARG A 1 98 ? -10.651 -14.972 4.525 1.00 71.81 98 ARG A O 1
ATOM 816 N N . PRO A 1 99 ? -11.601 -14.517 2.525 1.00 53.97 99 PRO A N 1
ATOM 817 C CA . PRO A 1 99 ? -12.640 -15.517 2.694 1.00 53.97 99 PRO A CA 1
ATOM 818 C C . PRO A 1 99 ? -11.961 -16.890 2.627 1.00 53.97 99 PRO A C 1
ATOM 820 O O . PRO A 1 99 ? -11.052 -17.090 1.815 1.00 53.97 99 PRO A O 1
ATOM 823 N N . LEU A 1 100 ? -12.346 -17.809 3.517 1.00 47.28 100 LEU A N 1
ATOM 824 C CA . LEU A 1 100 ? -11.978 -19.215 3.373 1.00 47.28 100 LEU A CA 1
ATOM 825 C C . LEU A 1 100 ? -12.351 -19.608 1.942 1.00 47.28 100 LEU A C 1
ATOM 827 O O . LEU A 1 100 ? -13.468 -19.318 1.505 1.00 47.28 100 LEU A O 1
ATOM 831 N N . ALA A 1 101 ? -11.388 -20.152 1.193 1.00 50.19 101 ALA A N 1
ATOM 832 C CA . ALA A 1 101 ? -11.663 -20.690 -0.128 1.00 50.19 101 ALA A CA 1
ATOM 833 C C . ALA A 1 101 ? -12.898 -21.581 0.012 1.00 50.19 101 ALA A C 1
ATOM 835 O O . ALA A 1 101 ? -12.929 -22.439 0.893 1.00 50.19 101 ALA A O 1
ATOM 836 N N . ARG A 1 102 ? -13.946 -21.310 -0.773 1.00 48.38 102 ARG A N 1
ATOM 837 C CA . ARG A 1 102 ? -15.079 -22.225 -0.856 1.00 48.38 102 ARG A CA 1
ATOM 838 C C . ARG A 1 102 ? -14.480 -23.543 -1.326 1.00 48.38 102 ARG A C 1
ATOM 840 O O . ARG A 1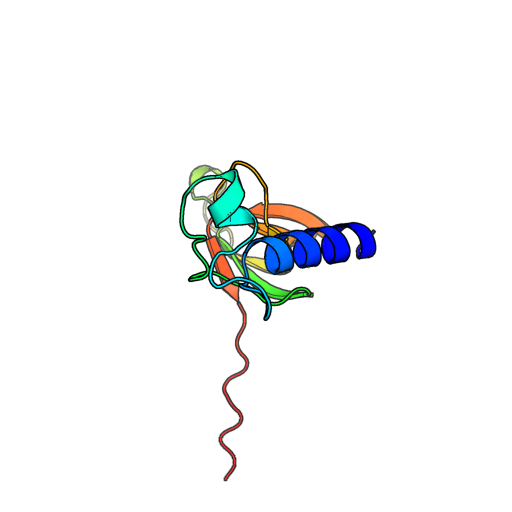 102 ? -14.035 -23.619 -2.466 1.00 48.38 102 ARG A O 1
ATOM 847 N N . THR A 1 103 ? -14.376 -24.517 -0.432 1.00 44.69 103 THR A N 1
ATOM 848 C CA . THR A 1 103 ? -14.064 -25.892 -0.794 1.00 44.69 103 THR A CA 1
ATOM 849 C C . THR A 1 103 ? -15.217 -26.334 -1.682 1.00 44.69 103 THR A C 1
ATOM 851 O O . THR A 1 103 ? -16.313 -26.592 -1.191 1.00 44.69 103 THR A O 1
ATOM 854 N N . THR A 1 104 ? -15.028 -26.276 -2.997 1.00 42.66 104 THR A N 1
ATOM 855 C CA . THR A 1 104 ? -15.935 -26.918 -3.943 1.00 42.66 104 THR A CA 1
ATOM 856 C C . THR A 1 104 ? -15.920 -28.403 -3.617 1.00 42.66 104 THR A C 1
ATOM 858 O O . THR A 1 104 ? -14.855 -29.020 -3.615 1.00 42.66 104 THR A O 1
ATOM 861 N N . SER A 1 105 ? -17.092 -28.892 -3.214 1.00 45.16 105 SER A N 1
ATOM 862 C CA . SER A 1 105 ? -17.426 -30.310 -3.079 1.00 45.16 105 SER A CA 1
ATOM 863 C C . SER A 1 105 ? -17.475 -30.969 -4.450 1.00 45.16 105 SER A C 1
ATOM 865 O O . SER A 1 105 ? -17.783 -30.237 -5.419 1.00 45.16 105 SER A O 1
#

Nearest PDB structures (foldseek):
  7pw0-assembly7_G  TM=6.326E-01  e=7.317E-01  Gallus gallus
  3eg3-assembly1_A  TM=4.881E-01  e=2.599E-01  Homo sapiens
  5np5-assembly1_A  TM=5.491E-01  e=8.264E-01  Homo sapiens
  2ege-assembly1_A  TM=5.417E-01  e=4.832E+00  Homo sapiens
  6a9c-assembly1_B  TM=5.096E-01  e=8.359E+00  Entamoeba histolytica

pLDDT: mean 83.92, std 12.51, range [42.66, 94.38]

Organism: NCBI:txid53985

Solvent-accessible surface area (backbone atoms only — not comparable to full-atom values): 6387 Å² total; per-residue (Å²): 120,69,64,64,36,49,52,52,33,48,52,59,46,59,36,56,43,60,56,100,89,37,93,63,21,61,42,28,70,74,68,76,41,83,71,84,62,92,78,72,76,63,75,66,39,48,24,39,35,62,55,58,70,92,78,56,60,94,93,60,77,64,54,45,56,27,29,34,37,37,70,41,82,100,48,84,33,31,32,28,33,30,67,88,77,72,43,77,42,78,38,73,50,74,46,72,63,69,76,77,76,79,78,80,126

Sequence (105 aa):
MWWAEAVNASAWIINRIPNTVTVKTPYEIVYQKKPQLKNLKVFGALGYGHIPDEKRRKLIAKAFKYRFLGYEDGVKGYRVLNVETSQVKIVRTVKLWRPLARTTS

Mean predicted aligned error: 7.39 Å